Protein AF-A0A9W7HNY7-F1 (afdb_monomer_lite)

Radius of gyration: 18.91 Å; chains: 1; bounding box: 50×20×46 Å

Structure (mmCIF, N/CA/C/O backbone):
data_AF-A0A9W7HNY7-F1
#
_entry.id   AF-A0A9W7HNY7-F1
#
loop_
_atom_site.group_PDB
_atom_site.id
_atom_site.type_symbol
_atom_site.label_atom_id
_atom_site.label_alt_id
_atom_site.label_comp_id
_atom_site.label_asym_id
_atom_site.label_entity_id
_atom_site.label_seq_id
_atom_site.pdbx_PDB_ins_code
_atom_site.Cartn_x
_atom_site.Cartn_y
_atom_site.Cartn_z
_atom_site.occupancy
_atom_site.B_iso_or_equiv
_atom_site.auth_seq_id
_atom_site.auth_comp_id
_atom_site.auth_asym_id
_atom_site.auth_atom_id
_atom_site.pdbx_PDB_model_num
ATOM 1 N N . MET A 1 1 ? 23.275 10.914 -0.570 1.00 43.03 1 MET A N 1
ATOM 2 C CA . MET A 1 1 ? 22.217 10.413 -1.476 1.00 43.03 1 MET A CA 1
ATOM 3 C C . MET A 1 1 ? 21.642 9.146 -0.866 1.00 43.03 1 MET A C 1
ATOM 5 O O . MET A 1 1 ? 22.413 8.249 -0.561 1.00 43.03 1 MET A O 1
ATOM 9 N N . SER A 1 2 ? 20.334 9.092 -0.604 1.00 56.25 2 SER A N 1
ATOM 10 C CA . SER A 1 2 ? 19.686 7.861 -0.130 1.00 56.25 2 SER A CA 1
ATOM 11 C C . SER A 1 2 ? 19.631 6.867 -1.292 1.00 56.25 2 SER A C 1
ATOM 13 O O . SER A 1 2 ? 19.061 7.174 -2.340 1.00 56.25 2 SER A O 1
ATOM 15 N N . GLN A 1 3 ? 20.294 5.722 -1.137 1.00 70.94 3 GLN A N 1
ATOM 16 C CA . GLN A 1 3 ? 20.285 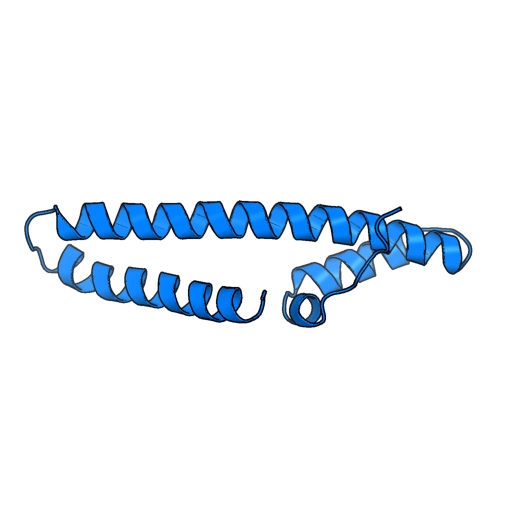4.651 -2.127 1.00 70.94 3 GLN A CA 1
ATOM 17 C C . GLN A 1 3 ? 18.894 4.013 -2.163 1.00 70.94 3 GLN A C 1
ATOM 19 O O . GLN A 1 3 ? 18.310 3.727 -1.118 1.00 70.94 3 GLN A O 1
ATOM 24 N N . PHE A 1 4 ? 18.363 3.796 -3.366 1.00 77.69 4 PHE A N 1
ATOM 25 C CA . PHE A 1 4 ? 17.135 3.028 -3.536 1.00 77.69 4 PHE A CA 1
ATOM 26 C C . PHE A 1 4 ? 17.328 1.614 -2.980 1.00 77.69 4 PHE A C 1
ATOM 28 O O . PHE A 1 4 ? 18.307 0.947 -3.318 1.00 77.69 4 PHE A O 1
ATOM 35 N N . ARG A 1 5 ? 16.392 1.165 -2.146 1.00 81.00 5 ARG A N 1
ATOM 36 C CA . ARG A 1 5 ? 16.298 -0.220 -1.694 1.00 81.00 5 ARG A CA 1
ATOM 37 C C . ARG A 1 5 ? 14.949 -0.752 -2.136 1.00 81.00 5 ARG A C 1
ATOM 39 O O . ARG A 1 5 ? 13.926 -0.140 -1.837 1.00 81.00 5 ARG A O 1
ATOM 46 N N . PHE A 1 6 ? 14.985 -1.840 -2.888 1.00 79.62 6 PHE A N 1
ATOM 47 C CA . PHE A 1 6 ? 13.785 -2.568 -3.251 1.00 79.62 6 PHE A CA 1
ATOM 48 C C . PHE A 1 6 ? 13.371 -3.435 -2.068 1.00 79.62 6 PHE A C 1
ATOM 50 O O . PHE A 1 6 ? 14.216 -4.115 -1.485 1.00 79.62 6 PHE A O 1
ATOM 57 N N . ASP A 1 7 ? 12.091 -3.404 -1.728 1.00 81.25 7 ASP A N 1
ATOM 58 C CA . ASP A 1 7 ? 11.537 -4.261 -0.693 1.00 81.25 7 ASP A CA 1
ATOM 59 C C . ASP A 1 7 ? 10.899 -5.494 -1.334 1.00 81.25 7 ASP A C 1
ATOM 61 O O . ASP A 1 7 ? 10.041 -5.386 -2.212 1.00 81.25 7 ASP A O 1
ATOM 65 N N . THR A 1 8 ? 11.323 -6.679 -0.904 1.00 78.88 8 THR A N 1
ATOM 66 C CA . THR A 1 8 ? 10.834 -7.953 -1.442 1.00 78.88 8 THR A CA 1
ATOM 67 C C . THR A 1 8 ? 9.338 -8.147 -1.228 1.00 78.88 8 THR A C 1
ATOM 69 O O . THR A 1 8 ? 8.693 -8.802 -2.047 1.00 78.88 8 THR A O 1
ATOM 72 N N . ASN A 1 9 ? 8.758 -7.527 -0.199 1.00 78.38 9 ASN A N 1
ATOM 73 C CA . ASN A 1 9 ? 7.323 -7.593 0.065 1.00 78.38 9 ASN A CA 1
ATOM 74 C C . ASN A 1 9 ? 6.499 -6.874 -1.009 1.00 78.38 9 ASN A C 1
ATOM 76 O O . ASN A 1 9 ? 5.333 -7.206 -1.206 1.00 78.38 9 ASN A O 1
ATOM 80 N N . TRP A 1 10 ? 7.091 -5.941 -1.765 1.00 85.38 10 TRP A N 1
ATOM 81 C CA . TRP A 1 10 ? 6.394 -5.293 -2.879 1.00 85.38 10 TRP A CA 1
ATOM 82 C C . TRP A 1 10 ? 6.003 -6.285 -3.975 1.00 85.38 10 TRP A C 1
ATOM 84 O O . TRP A 1 10 ? 5.041 -6.032 -4.685 1.00 85.38 10 TRP A O 1
ATOM 94 N N . ILE A 1 11 ? 6.694 -7.422 -4.105 1.00 81.94 11 ILE A N 1
ATOM 95 C CA . ILE A 1 11 ? 6.371 -8.456 -5.105 1.00 81.94 11 ILE A CA 1
ATOM 96 C C . ILE A 1 11 ? 5.025 -9.131 -4.801 1.00 81.94 11 ILE A C 1
ATOM 98 O O . ILE A 1 11 ? 4.353 -9.604 -5.714 1.00 81.94 11 ILE A O 1
ATOM 102 N N . LEU A 1 12 ? 4.610 -9.147 -3.532 1.00 81.62 12 LEU A N 1
ATOM 103 C CA . LEU A 1 12 ? 3.318 -9.698 -3.117 1.00 81.62 12 LEU A CA 1
ATOM 104 C C . LEU A 1 12 ? 2.148 -8.791 -3.529 1.00 81.62 12 LEU A C 1
ATOM 106 O O . LEU A 1 12 ? 1.007 -9.243 -3.604 1.00 81.62 12 LEU A O 1
ATOM 110 N N . GLU A 1 13 ? 2.424 -7.519 -3.824 1.00 81.94 13 GLU A N 1
ATOM 111 C CA . GLU A 1 13 ? 1.430 -6.554 -4.273 1.00 81.94 13 GLU A CA 1
ATOM 112 C C . GLU A 1 13 ? 1.303 -6.636 -5.795 1.00 81.94 13 GLU A C 1
ATOM 114 O O . GLU A 1 13 ? 2.202 -6.231 -6.536 1.00 81.94 13 GLU A O 1
ATOM 119 N N . ALA A 1 14 ? 0.154 -7.103 -6.286 1.00 84.31 14 ALA A N 1
ATOM 120 C CA . ALA A 1 14 ? -0.098 -7.221 -7.725 1.00 84.31 14 ALA A CA 1
ATOM 121 C C . ALA A 1 14 ? 0.099 -5.891 -8.485 1.00 84.31 14 ALA A C 1
ATOM 123 O O . ALA A 1 14 ? 0.436 -5.886 -9.670 1.00 84.31 14 ALA A O 1
ATOM 124 N N . GLU A 1 15 ? -0.093 -4.756 -7.810 1.00 86.06 15 GLU A N 1
ATOM 125 C CA . GLU A 1 15 ? 0.144 -3.423 -8.366 1.00 86.06 15 GLU A CA 1
ATOM 126 C C . GLU A 1 15 ? 1.615 -3.156 -8.687 1.00 86.06 15 GLU A C 1
ATOM 128 O O . GLU A 1 15 ? 1.900 -2.530 -9.706 1.00 86.06 15 GLU A O 1
ATOM 133 N N . CYS A 1 16 ? 2.549 -3.664 -7.878 1.00 86.94 16 CYS A N 1
ATOM 134 C CA . CYS A 1 16 ? 3.981 -3.482 -8.105 1.00 86.94 16 CYS A CA 1
ATOM 135 C C . CYS A 1 16 ? 4.407 -4.117 -9.433 1.00 86.94 16 CYS A C 1
ATOM 137 O O . CYS A 1 16 ? 5.047 -3.465 -10.259 1.00 86.94 16 CYS A O 1
ATOM 139 N N . GLY A 1 17 ? 3.983 -5.363 -9.679 1.00 88.06 17 GLY A N 1
ATOM 140 C CA . GLY A 1 17 ? 4.269 -6.070 -10.929 1.00 88.06 17 GLY A CA 1
ATOM 141 C C . GLY A 1 17 ? 3.730 -5.325 -12.152 1.00 88.06 17 GLY A C 1
ATOM 142 O O . GLY A 1 17 ? 4.476 -5.069 -13.096 1.00 88.06 17 GLY A O 1
ATOM 143 N N . LYS A 1 18 ? 2.467 -4.883 -12.093 1.00 91.31 18 LYS A N 1
ATOM 144 C CA . LYS A 1 18 ? 1.830 -4.101 -13.167 1.00 91.31 18 LYS A CA 1
ATOM 145 C C . LYS A 1 18 ? 2.554 -2.782 -13.437 1.00 91.31 18 LYS A C 1
ATOM 147 O O . LYS A 1 18 ? 2.728 -2.396 -14.590 1.00 91.31 18 LYS A O 1
ATOM 152 N N . LEU A 1 19 ? 2.983 -2.089 -12.384 1.00 90.19 19 LEU A N 1
ATOM 153 C CA . LEU A 1 19 ? 3.689 -0.813 -12.481 1.00 90.19 19 LEU A CA 1
ATOM 154 C C . LEU A 1 19 ? 5.063 -0.978 -13.147 1.00 90.19 19 LEU A C 1
ATOM 156 O O . LEU A 1 19 ? 5.436 -0.173 -14.006 1.00 90.19 19 LEU A O 1
ATOM 160 N N . ILE A 1 20 ? 5.798 -2.033 -12.778 1.00 89.56 20 ILE A N 1
ATOM 161 C CA . ILE A 1 20 ? 7.089 -2.379 -13.386 1.00 89.56 20 ILE A CA 1
ATOM 162 C C . ILE A 1 20 ? 6.895 -2.728 -14.861 1.00 89.56 20 ILE A C 1
ATOM 164 O O . ILE A 1 20 ? 7.595 -2.170 -15.700 1.00 89.56 20 ILE A O 1
ATOM 168 N N . GLU A 1 21 ? 5.937 -3.595 -15.189 1.00 91.31 21 GLU A N 1
ATOM 169 C CA . GLU A 1 21 ? 5.667 -4.031 -16.564 1.00 91.31 21 GLU A CA 1
ATOM 170 C C . GLU A 1 21 ? 5.264 -2.861 -17.473 1.00 91.31 21 GLU A C 1
ATOM 172 O O . GLU A 1 21 ? 5.813 -2.700 -18.569 1.00 91.31 21 GLU A O 1
ATOM 177 N N . ALA A 1 22 ? 4.364 -1.998 -16.994 1.00 91.06 22 ALA A N 1
ATOM 178 C CA . ALA A 1 22 ? 3.931 -0.808 -17.718 1.00 91.06 22 ALA A CA 1
ATOM 179 C C . ALA A 1 22 ? 5.098 0.157 -17.969 1.00 91.06 22 ALA A C 1
ATOM 181 O O . ALA A 1 22 ? 5.298 0.616 -19.094 1.00 91.06 22 ALA A O 1
ATOM 182 N N . THR A 1 23 ? 5.910 0.422 -16.942 1.00 88.25 23 THR A N 1
ATOM 183 C CA . THR A 1 23 ? 7.076 1.311 -17.063 1.00 88.25 23 THR A CA 1
ATOM 184 C C . THR A 1 23 ? 8.126 0.719 -18.001 1.00 88.25 23 THR A C 1
ATOM 186 O O . THR A 1 23 ? 8.672 1.416 -18.852 1.00 88.25 23 THR A O 1
ATOM 189 N N . TRP A 1 24 ? 8.397 -0.579 -17.879 1.00 89.38 24 TRP A N 1
ATOM 190 C CA . TRP A 1 24 ? 9.397 -1.274 -18.685 1.00 89.38 24 TRP A CA 1
ATOM 191 C C . TRP A 1 24 ? 9.065 -1.261 -20.180 1.00 89.38 24 TRP A C 1
ATOM 193 O O . TRP A 1 24 ? 9.964 -1.091 -21.013 1.00 89.38 24 TRP A O 1
ATOM 203 N N . SER A 1 25 ? 7.778 -1.427 -20.497 1.00 88.12 25 SER A N 1
ATOM 204 C CA . SER A 1 25 ? 7.249 -1.457 -21.864 1.00 88.12 25 SER A CA 1
ATOM 205 C C . SER A 1 25 ? 7.164 -0.068 -22.498 1.00 88.12 25 SER A C 1
ATOM 207 O O . SER A 1 25 ? 7.343 0.058 -23.706 1.00 88.12 25 SER A O 1
ATOM 209 N N . PHE A 1 26 ? 6.899 0.969 -21.699 1.00 81.88 26 PHE A N 1
ATOM 210 C CA . PHE A 1 26 ? 6.767 2.346 -22.179 1.00 81.88 26 PHE A CA 1
ATOM 211 C C . PHE A 1 26 ? 8.118 3.045 -22.378 1.00 81.88 26 PHE A C 1
ATOM 213 O O . PHE A 1 26 ? 8.281 3.826 -23.314 1.00 81.88 26 PHE A O 1
ATOM 220 N N . GLU A 1 27 ? 9.094 2.778 -21.510 1.00 79.56 27 GLU A N 1
ATOM 221 C CA . GLU A 1 27 ? 10.382 3.466 -21.564 1.00 79.56 27 GLU A CA 1
ATOM 222 C C . GLU A 1 27 ? 11.240 2.985 -22.742 1.00 79.56 27 GLU A C 1
ATOM 224 O O . GLU A 1 27 ? 11.488 1.789 -22.932 1.00 79.56 27 GLU A O 1
ATOM 229 N N . ILE A 1 28 ? 11.748 3.940 -23.520 1.00 72.94 28 ILE A N 1
ATOM 230 C CA . ILE A 1 28 ? 12.671 3.718 -24.636 1.00 72.94 28 ILE A CA 1
ATOM 231 C C . ILE A 1 28 ? 14.026 4.273 -24.201 1.00 72.94 28 ILE A C 1
ATOM 233 O O . ILE A 1 28 ? 14.168 5.466 -23.955 1.00 72.94 28 ILE A O 1
ATOM 237 N N . GLY A 1 29 ? 15.029 3.410 -24.078 1.00 82.00 29 GLY A N 1
ATOM 238 C CA . GLY A 1 29 ? 16.337 3.797 -23.560 1.00 82.00 29 GLY A CA 1
ATOM 239 C C . GLY A 1 29 ? 17.197 2.590 -23.223 1.00 82.00 29 GLY A C 1
ATOM 240 O O . GLY A 1 29 ? 16.768 1.441 -23.377 1.00 82.00 29 GLY A O 1
ATOM 241 N N . ASP A 1 30 ? 18.416 2.855 -22.763 1.00 87.75 30 ASP A N 1
ATOM 242 C CA . ASP A 1 30 ? 19.310 1.819 -22.271 1.00 87.75 30 ASP A CA 1
ATOM 243 C C . ASP A 1 30 ? 18.822 1.252 -20.927 1.00 87.75 30 ASP A C 1
ATOM 245 O O . ASP A 1 30 ? 17.975 1.820 -20.229 1.00 87.75 30 ASP A O 1
ATOM 249 N N . LEU A 1 31 ? 19.366 0.092 -20.563 1.00 86.81 31 LEU A N 1
ATOM 250 C CA . LEU A 1 31 ? 18.969 -0.636 -19.361 1.00 86.81 31 LEU A CA 1
ATOM 251 C C . LEU A 1 31 ? 19.061 0.226 -18.092 1.00 86.81 31 LEU A C 1
ATOM 253 O O . LEU A 1 31 ? 18.184 0.151 -17.232 1.00 86.81 31 LEU A O 1
ATOM 257 N N . ILE A 1 32 ? 20.099 1.057 -17.977 1.00 87.31 32 ILE A N 1
ATOM 258 C CA . ILE A 1 32 ? 20.335 1.878 -16.787 1.00 87.31 32 ILE A CA 1
ATOM 259 C C . ILE A 1 32 ? 19.265 2.961 -16.652 1.00 87.31 32 ILE A C 1
ATOM 261 O O . ILE A 1 32 ? 18.712 3.128 -15.562 1.00 87.31 32 ILE A O 1
ATOM 265 N N . SER A 1 33 ? 18.905 3.639 -17.744 1.00 86.94 33 SER A N 1
ATOM 266 C CA . SER A 1 33 ? 17.841 4.650 -17.727 1.00 86.94 33 SER A CA 1
ATOM 267 C C . SER A 1 33 ? 16.487 4.037 -17.364 1.00 86.94 33 SER A C 1
ATOM 269 O O . SER A 1 33 ? 15.771 4.579 -16.517 1.00 86.94 33 SER A O 1
ATOM 271 N N . LYS A 1 34 ? 16.167 2.856 -17.914 1.00 89.12 34 LYS A N 1
ATOM 272 C CA . LYS A 1 34 ? 14.936 2.118 -17.577 1.00 89.12 34 LYS A CA 1
ATOM 273 C C . LYS A 1 34 ? 14.864 1.763 -16.094 1.00 89.12 34 LYS A C 1
ATOM 275 O O . LYS A 1 34 ? 13.854 2.021 -15.438 1.00 89.12 34 LYS A O 1
ATOM 280 N N . LEU A 1 35 ? 15.940 1.201 -15.545 1.00 87.94 35 LEU A N 1
ATOM 281 C CA . LEU A 1 35 ? 16.001 0.825 -14.130 1.00 87.94 35 LEU A CA 1
ATOM 282 C C . LEU A 1 35 ? 15.944 2.047 -13.210 1.00 87.94 35 LEU A C 1
ATOM 284 O O . LEU A 1 35 ? 15.284 2.000 -12.171 1.00 87.94 35 LEU A O 1
ATOM 288 N N . SER A 1 36 ? 16.582 3.153 -13.597 1.00 88.56 36 SER A N 1
ATOM 289 C CA . SER A 1 36 ? 16.509 4.412 -12.854 1.00 88.56 36 SER A CA 1
ATOM 290 C C . SER A 1 36 ? 15.067 4.915 -12.775 1.00 88.56 36 SER A C 1
ATOM 292 O O . SER A 1 36 ? 14.575 5.183 -11.675 1.00 88.56 36 SER A O 1
ATOM 294 N N . LYS A 1 37 ? 14.344 4.914 -13.901 1.00 89.56 37 LYS A N 1
ATOM 295 C CA . LYS A 1 37 ? 12.937 5.322 -13.952 1.00 89.56 37 LYS A CA 1
ATOM 296 C C . LYS A 1 37 ? 12.035 4.441 -13.093 1.00 89.56 37 LYS A C 1
ATOM 298 O O . LYS A 1 37 ? 11.238 4.960 -12.310 1.00 89.56 37 LYS A O 1
ATOM 303 N N . ILE A 1 38 ? 12.191 3.122 -13.198 1.00 90.62 38 ILE A N 1
ATOM 304 C CA . ILE A 1 38 ? 11.453 2.157 -12.373 1.00 90.62 38 ILE A CA 1
ATOM 305 C C . ILE A 1 38 ? 11.730 2.402 -10.891 1.00 90.62 38 ILE A C 1
ATOM 307 O O . ILE A 1 38 ? 10.798 2.406 -10.090 1.00 90.62 38 ILE A O 1
ATOM 311 N N . SER A 1 39 ? 12.983 2.677 -10.518 1.00 89.75 39 SER A N 1
ATOM 312 C CA . SER A 1 39 ? 13.332 2.967 -9.126 1.00 89.75 39 SER A CA 1
ATOM 313 C C . SER A 1 39 ? 12.600 4.199 -8.585 1.00 89.75 39 SER A C 1
ATOM 315 O O . SER A 1 39 ? 12.127 4.185 -7.450 1.00 89.75 39 SER A O 1
ATOM 317 N N . ASP A 1 40 ? 12.452 5.255 -9.384 1.00 89.81 40 ASP A N 1
ATOM 318 C CA . ASP A 1 40 ? 11.792 6.490 -8.953 1.00 89.81 40 ASP A CA 1
ATOM 319 C C . ASP A 1 40 ? 10.271 6.345 -8.880 1.00 89.81 40 ASP A C 1
ATOM 321 O O . ASP A 1 40 ? 9.632 6.847 -7.946 1.00 89.81 40 ASP A O 1
ATOM 325 N N . ILE A 1 41 ? 9.694 5.594 -9.816 1.00 90.88 41 ILE A N 1
ATOM 326 C CA . ILE A 1 41 ? 8.274 5.247 -9.807 1.00 90.88 41 ILE A CA 1
ATOM 327 C C . ILE A 1 41 ? 7.945 4.368 -8.594 1.00 90.88 41 ILE A C 1
ATOM 329 O O . ILE A 1 41 ? 7.011 4.682 -7.856 1.00 90.88 41 ILE A O 1
ATOM 333 N N . LEU A 1 42 ? 8.754 3.345 -8.304 1.00 90.19 42 LEU A N 1
ATOM 334 C CA . LEU A 1 42 ? 8.561 2.476 -7.139 1.00 90.19 42 LEU A CA 1
ATOM 335 C C . LEU A 1 42 ? 8.734 3.222 -5.813 1.00 90.19 42 LEU A C 1
ATOM 337 O O . LEU A 1 42 ? 7.948 3.009 -4.893 1.00 90.19 42 LEU A O 1
ATOM 341 N N . LYS A 1 43 ? 9.701 4.147 -5.706 1.00 88.56 43 LYS A N 1
ATOM 342 C CA . LYS A 1 43 ? 9.818 5.028 -4.525 1.00 88.56 43 LYS A CA 1
ATOM 343 C C . LYS A 1 43 ? 8.542 5.828 -4.295 1.00 88.56 43 LYS A C 1
ATOM 345 O O . LYS A 1 43 ? 8.126 6.004 -3.151 1.00 88.56 43 LYS A O 1
ATOM 350 N N . THR A 1 44 ? 7.959 6.353 -5.368 1.00 89.31 44 THR A N 1
ATOM 351 C CA . THR A 1 44 ? 6.752 7.180 -5.294 1.00 89.31 44 THR A CA 1
ATOM 352 C C . THR A 1 44 ? 5.548 6.331 -4.905 1.00 89.31 44 THR A C 1
ATOM 354 O O . THR A 1 44 ? 4.866 6.657 -3.936 1.00 89.31 44 THR A O 1
ATOM 357 N N . TRP A 1 45 ? 5.346 5.200 -5.582 1.00 91.12 45 TRP A N 1
ATOM 358 C CA . TRP A 1 45 ? 4.275 4.252 -5.277 1.00 91.12 45 TRP A CA 1
ATOM 359 C C . TRP A 1 45 ? 4.365 3.721 -3.841 1.00 91.12 45 TRP A C 1
ATOM 361 O O . TRP A 1 45 ? 3.381 3.786 -3.115 1.00 91.12 45 TRP A O 1
ATOM 371 N N . SER A 1 46 ? 5.548 3.309 -3.374 1.00 86.19 46 SER A N 1
ATOM 372 C CA . SER A 1 46 ? 5.743 2.818 -2.002 1.00 86.19 46 SER A CA 1
ATOM 373 C C . SER A 1 46 ? 5.365 3.862 -0.945 1.00 86.19 46 SER A C 1
ATOM 375 O O . SER A 1 46 ? 4.706 3.546 0.049 1.00 86.19 46 SER A O 1
ATOM 377 N N . ARG A 1 47 ? 5.732 5.132 -1.164 1.00 85.62 47 ARG A N 1
ATOM 378 C CA . ARG A 1 47 ? 5.345 6.230 -0.266 1.00 85.62 47 ARG A CA 1
ATOM 379 C C . ARG A 1 47 ? 3.832 6.420 -0.239 1.00 85.62 47 ARG A C 1
ATOM 381 O O . ARG A 1 47 ? 3.276 6.554 0.850 1.00 85.62 47 ARG A O 1
ATOM 388 N N . SER A 1 48 ? 3.183 6.409 -1.401 1.00 86.62 48 SER A N 1
ATOM 389 C CA . SER A 1 48 ? 1.724 6.509 -1.503 1.00 86.62 48 SER A CA 1
ATOM 390 C C . SER A 1 48 ? 1.032 5.333 -0.816 1.00 86.62 48 SER A C 1
ATOM 392 O O . SER A 1 48 ? 0.188 5.560 0.048 1.00 86.62 48 SER A O 1
ATOM 394 N N . ASN A 1 49 ? 1.472 4.102 -1.085 1.00 84.19 49 ASN A N 1
ATOM 395 C CA . ASN A 1 49 ? 0.915 2.889 -0.488 1.00 84.19 49 ASN A CA 1
ATOM 396 C C . ASN A 1 49 ? 1.064 2.892 1.044 1.00 84.19 49 ASN A C 1
ATOM 398 O O . ASN A 1 49 ? 0.139 2.544 1.771 1.00 84.19 49 ASN A O 1
ATOM 402 N N . LYS A 1 50 ? 2.187 3.389 1.581 1.00 81.88 50 LYS A N 1
ATOM 403 C CA . LYS A 1 50 ? 2.365 3.554 3.035 1.00 81.88 50 LYS A CA 1
ATOM 404 C C . LYS A 1 50 ? 1.397 4.580 3.634 1.00 81.88 50 LYS A C 1
ATOM 406 O O . LYS A 1 50 ? 0.904 4.391 4.747 1.00 81.88 50 LYS A O 1
ATOM 411 N N . ILE A 1 51 ? 1.135 5.680 2.928 1.00 83.31 51 ILE A N 1
ATOM 412 C CA . ILE A 1 51 ? 0.190 6.715 3.373 1.00 83.31 51 ILE A CA 1
ATOM 413 C C . ILE A 1 51 ? -1.243 6.174 3.351 1.00 83.31 51 IL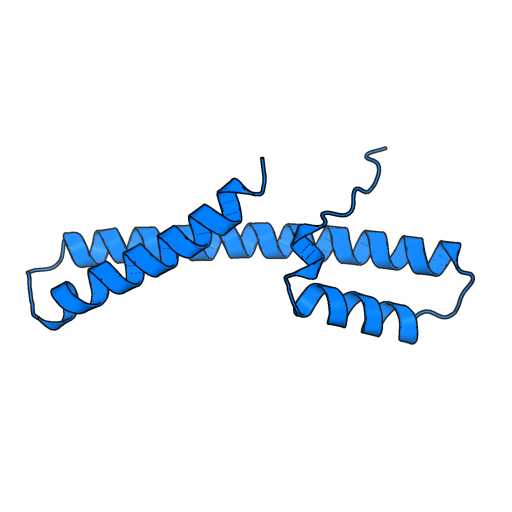E A C 1
ATOM 415 O O . ILE A 1 51 ? -1.967 6.343 4.331 1.00 83.31 51 ILE A O 1
ATOM 419 N N . GLU A 1 52 ? -1.649 5.514 2.271 1.00 84.62 52 GLU A N 1
ATOM 420 C CA . GLU A 1 52 ? -2.965 4.874 2.145 1.00 84.62 52 GLU A CA 1
ATOM 421 C C . GLU A 1 52 ? -3.142 3.756 3.173 1.00 84.62 52 GLU A C 1
ATOM 423 O O . GLU A 1 52 ? -4.155 3.705 3.872 1.00 84.62 52 GLU A O 1
ATOM 428 N N . GLY A 1 53 ? -2.094 2.955 3.373 1.00 82.69 53 GLY A N 1
ATOM 429 C CA . GLY A 1 53 ? -1.941 2.005 4.466 1.00 82.69 53 GLY A CA 1
ATOM 430 C C . GLY A 1 53 ? -2.366 2.614 5.803 1.00 82.69 53 GLY A C 1
ATOM 431 O O . GLY A 1 53 ? -3.367 2.203 6.398 1.00 82.69 53 GLY A O 1
ATOM 432 N N . ARG A 1 54 ? -1.681 3.679 6.221 1.00 82.75 54 ARG A N 1
ATOM 433 C CA . ARG A 1 54 ? -1.979 4.388 7.474 1.00 82.75 54 ARG A CA 1
ATOM 434 C C . ARG A 1 54 ? -3.393 4.960 7.524 1.00 82.75 54 ARG A C 1
ATOM 436 O O . ARG A 1 54 ? -4.050 4.833 8.552 1.00 82.75 54 ARG A O 1
ATOM 443 N N . LYS A 1 55 ? -3.883 5.564 6.436 1.00 85.12 55 LYS A N 1
ATOM 444 C CA . LYS A 1 55 ? -5.240 6.137 6.378 1.00 85.12 55 LYS A CA 1
ATOM 445 C C . LYS A 1 55 ? -6.311 5.083 6.629 1.00 85.12 55 LYS A C 1
ATOM 447 O O . LYS A 1 55 ? -7.166 5.278 7.486 1.00 85.12 55 LYS A O 1
ATOM 452 N N . THR A 1 56 ? -6.244 3.954 5.933 1.00 85.75 56 THR A N 1
ATOM 453 C CA . THR A 1 56 ? -7.201 2.861 6.126 1.00 85.75 56 THR A CA 1
ATOM 454 C C . THR A 1 56 ? -7.062 2.236 7.517 1.00 85.75 56 THR A C 1
ATOM 456 O O . THR A 1 56 ? -8.076 1.929 8.126 1.00 85.75 56 THR A O 1
ATOM 459 N N . SER A 1 57 ? -5.844 2.092 8.062 1.00 84.69 57 SER A N 1
ATOM 460 C CA . SER A 1 57 ? -5.647 1.618 9.448 1.00 84.69 57 SER A CA 1
ATOM 461 C C . SER A 1 57 ? -6.329 2.546 10.461 1.00 84.69 57 SER A C 1
ATOM 463 O O . SER A 1 57 ? -7.078 2.090 11.321 1.00 84.69 57 SER A O 1
ATOM 465 N N . ASN A 1 58 ? -6.157 3.862 10.308 1.00 86.62 58 ASN A N 1
ATOM 466 C CA . ASN A 1 58 ? -6.821 4.853 11.154 1.00 86.62 58 ASN A CA 1
ATOM 467 C C . ASN A 1 58 ? -8.348 4.827 10.998 1.00 86.62 58 ASN A C 1
ATOM 469 O O . ASN A 1 58 ? -9.050 4.915 11.997 1.00 86.62 58 ASN A O 1
ATOM 473 N N . SER A 1 59 ? -8.859 4.666 9.775 1.00 87.88 59 SER A N 1
ATOM 474 C CA . SER A 1 59 ? -10.300 4.548 9.522 1.00 87.88 59 SER A CA 1
ATOM 475 C C . SER A 1 59 ? -10.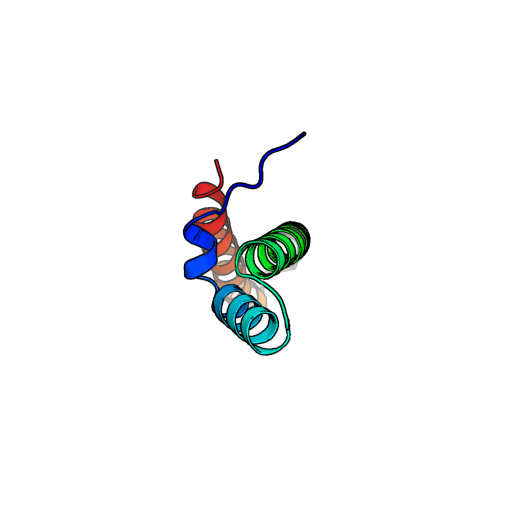900 3.294 10.166 1.00 87.88 59 SER A C 1
ATOM 477 O O . SER A 1 59 ? -11.957 3.387 10.779 1.00 87.88 59 SER A O 1
ATOM 479 N N . LEU A 1 60 ? -10.212 2.148 10.105 1.00 87.06 60 LEU A N 1
ATOM 480 C CA . LEU A 1 60 ? -10.643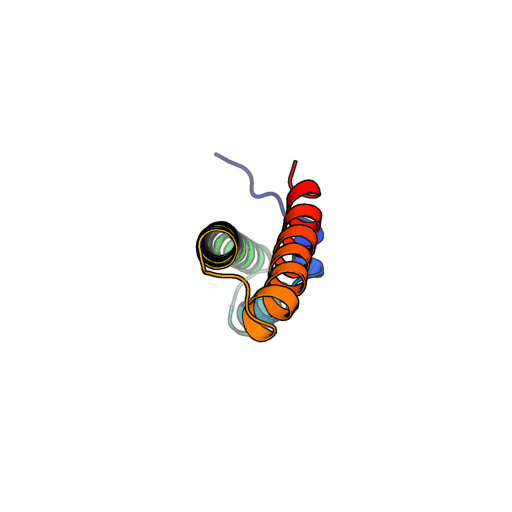 0.924 10.789 1.00 87.06 60 LEU A CA 1
ATOM 481 C C . LEU A 1 60 ? -10.634 1.098 12.314 1.00 87.06 60 LEU A C 1
ATOM 483 O O . LEU A 1 60 ? -11.581 0.691 12.977 1.00 87.06 60 LEU A O 1
ATOM 487 N N . LYS A 1 61 ? -9.607 1.750 12.875 1.00 87.12 61 LYS A N 1
ATOM 488 C CA . LYS A 1 61 ? -9.556 2.075 14.312 1.00 87.12 61 LYS A CA 1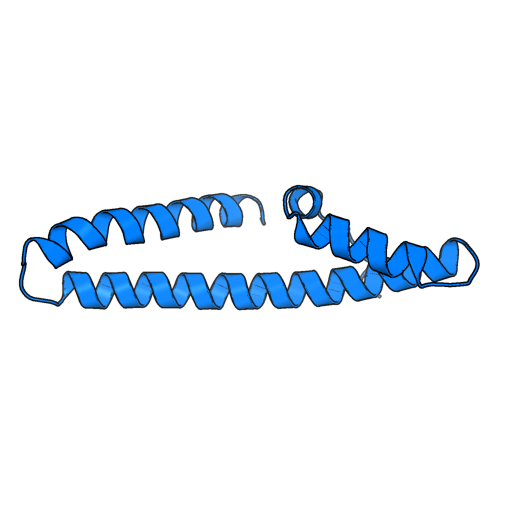
ATOM 489 C C . LYS A 1 61 ? -10.695 2.999 14.734 1.00 87.12 61 LYS A C 1
ATOM 491 O O . LYS A 1 61 ? -11.304 2.758 15.767 1.00 87.12 61 LYS A O 1
ATOM 496 N N . GLN A 1 62 ? -10.993 4.026 13.940 1.00 88.69 62 GLN A N 1
ATOM 497 C CA . GLN A 1 62 ? -12.120 4.918 14.202 1.00 88.69 62 GLN A CA 1
ATOM 498 C C . GLN A 1 62 ? -13.446 4.149 14.172 1.00 88.69 62 GLN A C 1
ATOM 500 O O . GLN A 1 62 ? -14.244 4.289 15.090 1.00 88.69 62 GLN A O 1
ATOM 505 N N . LYS A 1 63 ? -13.635 3.276 13.179 1.00 87.19 63 LYS A N 1
ATOM 506 C CA . LYS A 1 63 ? -14.831 2.437 13.073 1.00 87.19 63 LYS A CA 1
ATOM 507 C C . LYS A 1 63 ? -14.994 1.486 14.263 1.00 87.19 63 LYS A C 1
ATOM 509 O O . LYS A 1 63 ? -16.108 1.273 14.717 1.00 87.19 63 LYS A O 1
ATOM 514 N N . ILE A 1 64 ? -13.896 0.946 14.799 1.00 87.19 64 ILE A N 1
ATOM 515 C CA . ILE A 1 64 ? -13.926 0.155 16.041 1.00 87.19 64 ILE A CA 1
ATOM 516 C C . ILE A 1 64 ? -14.427 1.004 17.211 1.00 87.19 64 ILE A C 1
ATOM 518 O O . ILE A 1 64 ? -15.303 0.546 17.928 1.00 87.19 64 ILE A O 1
ATOM 522 N N . VAL A 1 65 ? -13.920 2.232 17.379 1.00 87.94 65 VAL A N 1
ATOM 523 C CA . VAL A 1 65 ? -14.377 3.141 18.448 1.00 87.94 65 VAL A CA 1
ATOM 524 C C . VAL A 1 65 ? -15.868 3.452 18.305 1.00 87.94 65 VAL A C 1
ATOM 526 O O . VAL A 1 65 ? -16.590 3.404 19.290 1.00 87.94 65 VAL A O 1
ATOM 529 N N . GLU A 1 66 ? -16.337 3.725 17.086 1.00 86.81 66 GLU A N 1
ATOM 530 C CA . GLU A 1 66 ? -17.754 3.999 16.809 1.00 86.81 66 GLU A CA 1
ATOM 531 C C . GLU A 1 66 ? -18.650 2.790 17.128 1.00 86.81 66 GLU A C 1
ATOM 533 O O . GLU A 1 66 ? -19.702 2.953 17.738 1.00 86.81 66 GLU A O 1
ATOM 538 N N . LEU A 1 67 ? -18.226 1.576 16.763 1.00 83.56 67 LEU A N 1
ATOM 539 C CA . LEU A 1 67 ? -18.963 0.340 17.050 1.00 83.56 67 LEU A CA 1
ATOM 540 C C . LEU A 1 67 ? -18.919 -0.060 18.534 1.00 83.56 67 LEU A C 1
ATOM 542 O O . LEU A 1 67 ? -19.840 -0.718 19.005 1.00 83.56 67 LEU A O 1
ATOM 546 N N . GLU A 1 68 ? -17.860 0.309 19.261 1.00 83.19 68 GLU A N 1
ATOM 547 C CA . GLU A 1 68 ? -17.730 0.068 20.706 1.00 83.19 68 GLU A CA 1
ATOM 548 C C . GLU A 1 68 ? -18.522 1.078 21.555 1.00 83.19 68 GLU A C 1
ATOM 550 O O . GLU A 1 68 ? -18.949 0.723 22.652 1.00 83.19 68 GLU A O 1
ATOM 555 N N . ASP A 1 69 ? -18.721 2.308 21.065 1.00 85.31 69 ASP A N 1
ATOM 556 C CA . ASP A 1 69 ? -19.504 3.365 21.736 1.00 85.31 69 ASP A CA 1
ATOM 557 C C . ASP A 1 69 ? -21.010 3.293 21.412 1.00 85.31 69 ASP A C 1
ATOM 559 O O . ASP A 1 69 ? -21.841 3.801 22.164 1.00 85.31 69 ASP A O 1
ATOM 563 N N . ALA A 1 70 ? -21.382 2.646 20.303 1.00 81.12 70 ALA A N 1
ATOM 564 C CA . ALA A 1 70 ? -22.775 2.438 19.924 1.00 81.12 70 ALA A CA 1
ATOM 565 C C . ALA A 1 70 ? -23.488 1.420 20.834 1.00 81.12 70 ALA A C 1
ATOM 567 O O . ALA A 1 70 ? -22.897 0.440 21.292 1.00 81.12 70 ALA A O 1
ATOM 568 N N . ASP A 1 71 ? -24.800 1.606 21.034 1.00 77.00 71 ASP A N 1
ATOM 569 C CA . ASP A 1 71 ? -25.618 0.638 21.769 1.00 77.00 71 ASP A CA 1
ATOM 570 C C . ASP A 1 71 ? -25.530 -0.761 21.118 1.00 77.00 71 ASP A C 1
ATOM 572 O O . ASP A 1 71 ? -25.598 -0.877 19.883 1.00 77.00 71 ASP A O 1
ATOM 576 N N . PRO A 1 72 ? -25.394 -1.842 21.912 1.00 73.00 72 PRO A N 1
ATOM 577 C CA . PRO A 1 72 ? -25.259 -3.188 21.374 1.00 73.00 72 PRO A CA 1
ATOM 578 C C . PRO A 1 72 ? -26.511 -3.603 20.594 1.00 73.00 72 PRO A C 1
ATOM 580 O O . PRO A 1 72 ? -27.582 -3.811 21.164 1.00 73.00 72 PRO A O 1
ATOM 583 N N . ASN A 1 73 ? -26.348 -3.775 19.287 1.00 78.88 73 ASN A N 1
ATOM 584 C CA . ASN A 1 73 ? -27.319 -4.394 18.390 1.00 78.88 73 ASN A CA 1
ATOM 585 C C . ASN A 1 73 ? -26.636 -5.543 17.633 1.00 78.88 73 ASN A C 1
ATOM 587 O O . ASN A 1 73 ? -25.410 -5.559 17.511 1.00 78.88 73 ASN A O 1
ATOM 591 N N . ASP A 1 74 ? -27.422 -6.488 17.119 1.00 73.31 74 ASP A N 1
ATOM 592 C CA . ASP A 1 74 ? -26.942 -7.679 16.402 1.00 73.31 74 ASP A CA 1
ATOM 593 C C . ASP A 1 74 ? -26.037 -7.306 15.208 1.00 73.31 74 ASP A C 1
ATOM 595 O O . ASP A 1 74 ? -24.997 -7.923 14.980 1.00 73.31 74 ASP A O 1
ATOM 599 N N . ASP A 1 75 ? -26.353 -6.198 14.528 1.00 75.56 75 ASP A N 1
ATOM 600 C CA . ASP A 1 75 ? -25.541 -5.652 13.432 1.00 75.56 75 ASP A CA 1
ATOM 601 C C . ASP A 1 75 ? -24.156 -5.160 13.908 1.00 75.56 75 ASP A C 1
ATOM 603 O O . ASP A 1 75 ? -23.129 -5.490 13.319 1.00 75.56 75 ASP A O 1
ATOM 607 N N . ASN A 1 76 ? -24.091 -4.431 15.028 1.00 73.25 76 ASN A N 1
ATOM 608 C CA . ASN A 1 76 ? -22.824 -3.908 15.558 1.00 73.25 76 ASN A CA 1
ATOM 609 C C . ASN A 1 76 ? -21.956 -5.027 16.160 1.00 73.25 76 ASN A C 1
ATOM 611 O O . ASN A 1 76 ? -20.727 -5.012 16.044 1.00 73.25 76 ASN A O 1
ATOM 615 N N . LEU A 1 77 ? -22.595 -6.017 16.794 1.00 73.75 77 LEU A N 1
ATOM 616 C CA . LEU A 1 77 ? -21.934 -7.176 17.400 1.00 73.75 77 LEU A CA 1
ATOM 617 C C . LEU A 1 77 ? -21.334 -8.125 16.355 1.00 73.75 77 LEU A C 1
ATOM 619 O O . LEU A 1 77 ? -20.329 -8.779 16.642 1.00 73.75 77 LEU A O 1
ATOM 623 N N . THR A 1 78 ? -21.913 -8.182 15.153 1.00 82.25 78 THR A N 1
ATOM 624 C CA . THR A 1 78 ? -21.381 -8.960 14.025 1.00 82.25 78 THR A CA 1
ATOM 625 C C . THR A 1 78 ? -20.325 -8.196 13.224 1.00 82.25 78 THR A C 1
ATOM 627 O O . THR A 1 78 ? -19.343 -8.800 12.802 1.00 82.25 78 THR A O 1
ATOM 630 N N . GLU A 1 79 ? -20.441 -6.873 13.085 1.00 83.62 79 GLU A N 1
ATOM 631 C CA . GLU A 1 79 ? -19.485 -6.058 12.321 1.00 83.62 79 GLU A CA 1
ATOM 632 C C . GLU A 1 79 ? -18.146 -5.821 13.052 1.00 83.62 79 GLU A C 1
ATOM 634 O O . GLU A 1 79 ? -17.078 -5.781 12.434 1.00 83.62 79 GLU A O 1
ATOM 639 N N . LEU A 1 80 ? -18.159 -5.693 14.381 1.00 82.31 80 LEU A N 1
ATOM 640 C CA . LEU A 1 80 ? -16.958 -5.440 15.185 1.00 82.31 80 LEU A CA 1
ATOM 641 C C . LEU A 1 80 ? -15.830 -6.486 15.017 1.00 82.31 80 LEU A C 1
ATOM 643 O O . LEU A 1 80 ? -14.674 -6.075 14.837 1.00 82.31 80 LEU A O 1
ATOM 647 N N . PRO A 1 81 ? -16.083 -7.812 15.088 1.00 84.06 81 PRO A N 1
ATOM 648 C CA . PRO A 1 81 ? -15.035 -8.808 14.872 1.00 84.06 81 PRO A CA 1
ATOM 649 C C . PRO A 1 81 ? -14.456 -8.743 13.455 1.00 84.06 81 PRO A C 1
ATOM 651 O O . PRO A 1 81 ? -13.238 -8.855 13.309 1.00 84.06 81 PRO A O 1
ATOM 654 N N . ASP A 1 82 ? -15.271 -8.473 12.435 1.00 86.94 82 ASP A N 1
ATOM 655 C CA . ASP A 1 82 ? -14.809 -8.356 11.047 1.00 86.94 82 ASP A CA 1
ATOM 656 C C . ASP A 1 82 ? -13.853 -7.170 10.866 1.00 86.94 82 ASP A C 1
ATOM 658 O O . ASP A 1 82 ? -12.777 -7.303 10.270 1.00 86.94 82 ASP A O 1
ATOM 662 N N . VAL A 1 83 ? -14.183 -6.013 11.449 1.00 84.44 83 VAL A N 1
ATOM 663 C CA . VAL A 1 83 ? -13.320 -4.820 11.413 1.00 84.44 83 VAL A CA 1
ATOM 664 C C . VAL A 1 83 ? -12.013 -5.058 12.185 1.00 84.44 83 VAL A C 1
ATOM 666 O O . VAL A 1 83 ? -10.943 -4.641 11.729 1.00 84.44 83 VAL A O 1
ATOM 669 N N . LYS A 1 84 ? -12.059 -5.775 13.318 1.00 83.56 84 LYS A N 1
ATOM 670 C CA . LYS A 1 84 ? -10.861 -6.161 14.091 1.00 83.56 84 LYS A CA 1
ATOM 671 C C . LYS A 1 84 ? -9.970 -7.146 13.327 1.00 83.56 84 LYS A C 1
ATOM 673 O O . LYS A 1 84 ? -8.751 -6.975 13.327 1.00 83.56 84 LYS A O 1
ATOM 678 N N . ILE A 1 85 ? -10.546 -8.125 12.626 1.00 86.44 85 ILE A N 1
ATOM 679 C CA . ILE A 1 85 ? -9.804 -9.054 11.758 1.00 86.44 85 ILE A CA 1
ATOM 680 C C . ILE A 1 85 ? -9.132 -8.293 10.611 1.00 86.44 85 ILE A C 1
ATOM 682 O O . ILE A 1 85 ? -7.939 -8.484 10.373 1.00 86.44 85 ILE A O 1
ATOM 686 N N . ALA A 1 86 ? -9.852 -7.386 9.945 1.00 83.31 86 ALA A N 1
ATOM 687 C CA . ALA A 1 86 ? -9.299 -6.567 8.867 1.00 83.31 86 ALA A CA 1
ATOM 688 C C . ALA A 1 86 ? -8.121 -5.696 9.341 1.00 83.31 86 ALA A C 1
ATOM 690 O O . ALA A 1 86 ? -7.124 -5.545 8.628 1.00 83.31 86 ALA A O 1
ATOM 691 N N . LEU A 1 87 ? -8.205 -5.151 10.560 1.00 84.75 87 LEU A N 1
ATOM 692 C CA . LEU A 1 87 ? -7.107 -4.404 11.169 1.00 84.75 87 LEU A CA 1
ATOM 693 C C . LEU A 1 87 ? -5.912 -5.311 11.503 1.00 84.75 87 LEU A C 1
ATOM 695 O O . LEU A 1 87 ? -4.780 -4.925 11.218 1.00 84.75 87 LEU A O 1
ATOM 699 N N . ASN A 1 88 ? -6.142 -6.514 12.038 1.00 80.38 88 ASN A N 1
ATOM 700 C CA . ASN A 1 88 ? -5.078 -7.481 12.336 1.00 80.38 88 ASN A CA 1
ATOM 701 C C . ASN A 1 88 ? -4.356 -7.968 11.079 1.00 80.38 88 ASN A C 1
ATOM 703 O O . ASN A 1 88 ? -3.133 -7.940 11.045 1.00 80.38 88 ASN A O 1
ATOM 707 N N . MET A 1 89 ? -5.079 -8.321 10.015 1.00 80.44 89 MET A N 1
ATOM 708 C CA . MET A 1 89 ? -4.464 -8.704 8.734 1.00 80.44 89 MET A CA 1
ATOM 709 C C . MET A 1 89 ? -3.556 -7.598 8.184 1.00 80.44 89 MET A C 1
ATOM 711 O O . MET A 1 89 ? -2.541 -7.855 7.534 1.00 80.44 89 MET A O 1
ATOM 715 N N . LYS A 1 90 ? -3.906 -6.341 8.462 1.00 73.12 90 LYS A N 1
ATOM 716 C CA . LYS A 1 90 ? -3.093 -5.189 8.099 1.00 73.12 90 LYS A CA 1
ATOM 717 C C . LYS A 1 90 ? -1.905 -4.973 9.033 1.00 73.12 90 LYS A C 1
ATOM 719 O O . LYS A 1 90 ? -0.842 -4.604 8.549 1.00 73.12 90 LYS A O 1
ATOM 724 N N . ALA A 1 91 ? -2.075 -5.196 10.332 1.00 68.75 91 ALA A N 1
ATOM 725 C CA . ALA A 1 91 ? -0.998 -5.136 11.313 1.00 68.75 91 ALA A CA 1
ATOM 726 C C . ALA A 1 91 ? 0.047 -6.232 11.068 1.00 68.75 91 ALA A C 1
ATOM 728 O O . ALA A 1 91 ? 1.235 -5.938 11.116 1.00 68.75 91 ALA A O 1
ATOM 729 N N . ASP A 1 92 ? -0.374 -7.443 10.695 1.00 61.28 92 ASP A N 1
ATOM 730 C CA . ASP A 1 92 ? 0.523 -8.512 10.252 1.00 61.28 92 ASP A CA 1
ATOM 731 C C . ASP A 1 92 ? 1.317 -8.064 9.031 1.00 61.28 92 ASP A C 1
ATOM 733 O O . ASP A 1 92 ? 2.539 -8.150 9.032 1.00 61.28 92 ASP A O 1
ATOM 737 N N . LYS A 1 93 ? 0.655 -7.469 8.031 1.00 62.41 93 LYS A N 1
ATOM 738 C CA . LYS A 1 93 ? 1.343 -6.843 6.895 1.00 62.41 93 LYS A CA 1
ATOM 739 C C . LYS A 1 93 ? 2.303 -5.733 7.339 1.00 62.41 93 LYS A C 1
ATOM 741 O O . LYS A 1 93 ? 3.303 -5.533 6.663 1.00 62.41 93 LYS A O 1
ATOM 746 N N . GLU A 1 94 ? 2.021 -5.019 8.435 1.00 56.75 94 GLU A N 1
ATOM 747 C CA . GLU A 1 94 ? 2.868 -3.945 8.965 1.00 56.75 94 GLU A CA 1
ATOM 748 C C . GLU A 1 94 ? 4.065 -4.404 9.814 1.00 56.75 94 GLU A C 1
ATOM 750 O O . GLU A 1 94 ? 5.110 -3.755 9.765 1.00 56.75 94 GLU A O 1
ATOM 755 N N . LEU A 1 95 ? 3.951 -5.534 10.516 1.00 51.53 95 LEU A N 1
ATOM 756 C CA . LEU A 1 95 ? 5.026 -6.171 11.291 1.00 51.53 95 LEU A CA 1
ATOM 757 C C . LEU A 1 95 ? 6.177 -6.672 10.407 1.00 51.53 95 LEU A C 1
ATOM 759 O O . LEU A 1 95 ? 7.304 -6.793 10.875 1.00 51.53 95 LEU A O 1
ATOM 763 N N . PHE A 1 96 ? 5.921 -6.908 9.118 1.00 44.91 96 PHE A N 1
ATOM 764 C CA . PHE A 1 96 ? 6.963 -7.213 8.134 1.00 44.91 96 PHE A CA 1
ATOM 765 C C . PHE A 1 96 ? 7.706 -5.964 7.602 1.00 44.91 96 PHE A C 1
ATOM 767 O O . PHE A 1 96 ? 8.568 -6.122 6.738 1.00 44.91 96 PHE A O 1
ATOM 774 N N . TRP A 1 97 ? 7.396 -4.744 8.080 1.00 47.34 97 TRP A N 1
ATOM 775 C CA . TRP A 1 97 ? 8.058 -3.485 7.674 1.00 47.34 97 TRP A CA 1
ATOM 776 C C . TRP A 1 97 ? 8.986 -2.861 8.743 1.00 47.34 97 TRP A C 1
ATOM 778 O O . TRP A 1 97 ? 9.238 -1.650 8.667 1.00 47.34 97 TRP A O 1
ATOM 788 N N . GLU A 1 98 ? 9.477 -3.632 9.722 1.00 37.75 98 GLU A N 1
ATOM 789 C CA . GLU A 1 98 ? 10.605 -3.217 10.589 1.00 37.75 98 GLU A CA 1
ATOM 790 C C . GLU A 1 98 ? 11.978 -3.526 9.971 1.00 37.75 98 GLU A C 1
ATOM 792 O O . GLU A 1 98 ? 12.172 -4.642 9.437 1.00 37.75 98 GLU A O 1
#

Secondary structure (DSSP, 8-state):
-PPP---GGGGGSHHHHHHHHHHHHH--S-HHHHHHHHHHHHHHHHHHHHHHHHHHHHHHHHHHHHHHHS---HHHHHHHHHHHHHHHHHHHHHHTT-

Organism: Hibiscus trionum (NCBI:txid183268)

Foldseek 3Di:
DDDQDDDPVCVVPPVLVVLLVVLQVPDDDDPVVSVVVNSVSVVVVVVVVVVVLVVVLVVLVVLLVVLVPDDDDPVSVVVNVV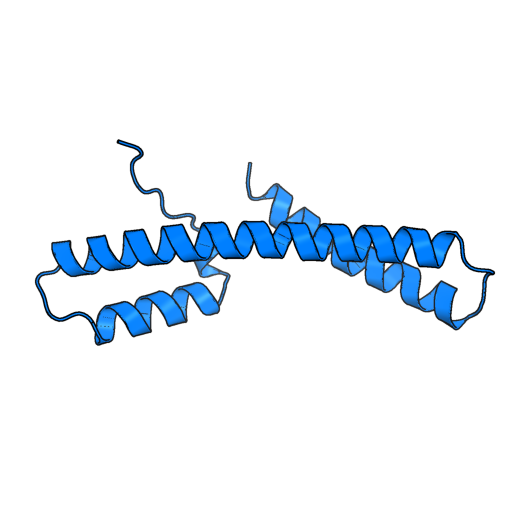SVVVNVVSVVVVVSVD

pLDDT: mean 81.09, std 10.96, range [37.75, 91.31]

Sequence (98 aa):
MSQFRFDTNWILEAECGKLIEATWSFEIGDLISKLSKISDILKTWSRSNKIEGRKTSNSLKQKIVELEDADPNDDNLTELPDVKIALNMKADKELFWE